Protein AF-A0A7Y9DVK5-F1 (afdb_monomer)

Structure (mmCIF, N/CA/C/O backbone):
data_AF-A0A7Y9DVK5-F1
#
_entry.id   AF-A0A7Y9DVK5-F1
#
loop_
_atom_site.group_PDB
_atom_site.id
_atom_site.type_symbol
_atom_site.label_atom_id
_atom_site.label_alt_id
_atom_site.label_comp_id
_atom_site.label_asym_id
_atom_site.label_entity_id
_atom_site.label_seq_id
_atom_site.pdbx_PDB_ins_code
_atom_site.Cartn_x
_atom_site.Cartn_y
_atom_site.Cartn_z
_atom_site.occupancy
_atom_site.B_iso_or_equiv
_atom_site.auth_seq_id
_atom_site.auth_comp_id
_atom_site.auth_asym_id
_atom_site.auth_atom_id
_atom_site.pdbx_PDB_model_num
ATOM 1 N N . MET A 1 1 ? -16.332 13.194 -9.954 1.00 55.75 1 MET A N 1
ATOM 2 C CA . MET A 1 1 ? -15.305 12.142 -9.828 1.00 55.75 1 MET A CA 1
ATOM 3 C C . MET A 1 1 ? -14.436 12.241 -11.066 1.00 55.75 1 MET A C 1
ATOM 5 O O . MET A 1 1 ? -14.982 12.192 -12.161 1.00 55.75 1 MET A O 1
ATOM 9 N N . THR A 1 2 ? -13.148 12.526 -10.905 1.00 63.03 2 THR A N 1
ATOM 10 C CA . THR A 1 2 ? -12.187 12.607 -12.018 1.00 63.03 2 THR A CA 1
ATOM 11 C C . THR A 1 2 ? -11.944 11.209 -12.588 1.00 63.03 2 THR A C 1
ATOM 13 O O . THR A 1 2 ? -11.882 10.236 -11.838 1.00 63.03 2 THR A O 1
ATOM 16 N N . ASP A 1 3 ? -11.820 11.108 -13.911 1.00 72.75 3 ASP A N 1
ATOM 17 C CA . ASP A 1 3 ? -11.558 9.840 -14.619 1.00 72.75 3 ASP A CA 1
ATOM 18 C C . ASP A 1 3 ? -10.060 9.483 -14.657 1.00 72.75 3 ASP A C 1
ATOM 20 O O . ASP A 1 3 ? -9.657 8.451 -15.181 1.00 72.75 3 ASP A O 1
ATOM 24 N N . ARG A 1 4 ? -9.203 10.353 -14.109 1.00 87.94 4 ARG A N 1
ATOM 25 C CA . ARG A 1 4 ? -7.752 10.202 -14.182 1.00 87.94 4 ARG A CA 1
ATOM 26 C C . ARG A 1 4 ? -7.076 10.591 -12.882 1.00 87.94 4 ARG A C 1
ATOM 28 O O . ARG A 1 4 ? -7.377 11.638 -12.309 1.00 87.94 4 ARG A O 1
ATOM 35 N N . LEU A 1 5 ? -6.121 9.769 -12.463 1.00 93.94 5 LEU A N 1
ATOM 36 C CA . LEU A 1 5 ? -5.306 10.025 -11.283 1.00 93.94 5 LEU A CA 1
ATOM 37 C C . LEU A 1 5 ? -4.022 10.795 -11.626 1.00 93.94 5 LEU A C 1
ATOM 39 O O . LEU A 1 5 ? -3.317 10.501 -12.600 1.00 93.94 5 LEU A O 1
ATOM 43 N N . THR A 1 6 ? -3.649 11.728 -10.756 1.00 94.88 6 THR A N 1
ATOM 44 C CA . THR A 1 6 ? -2.398 12.494 -10.813 1.00 94.88 6 THR A CA 1
ATOM 45 C C . THR A 1 6 ? -1.496 12.188 -9.614 1.00 94.88 6 THR A C 1
ATOM 47 O O . THR A 1 6 ? -1.895 11.578 -8.618 1.00 94.88 6 THR A O 1
ATOM 50 N N . ARG A 1 7 ? -0.211 12.527 -9.751 1.00 94.62 7 ARG A N 1
ATOM 51 C CA . ARG A 1 7 ? 0.798 12.365 -8.695 1.00 94.62 7 ARG A CA 1
ATOM 52 C C . ARG A 1 7 ? 0.708 13.526 -7.703 1.00 94.62 7 ARG A C 1
ATOM 54 O O . ARG A 1 7 ? 0.576 14.667 -8.130 1.00 94.62 7 ARG A O 1
ATOM 61 N N . GLY A 1 8 ? 0.962 13.236 -6.429 1.00 93.50 8 GLY A N 1
ATOM 62 C CA . GLY A 1 8 ? 1.062 14.239 -5.372 1.00 93.50 8 GLY A CA 1
ATOM 63 C C . GLY A 1 8 ? -0.288 14.638 -4.783 1.00 93.50 8 GLY A C 1
ATOM 64 O O . GLY A 1 8 ? -1.331 14.171 -5.229 1.00 93.50 8 GLY A O 1
ATOM 65 N N . ALA A 1 9 ? -0.234 15.476 -3.750 1.00 91.38 9 ALA A N 1
ATOM 66 C CA . ALA A 1 9 ? -1.414 16.037 -3.104 1.00 91.38 9 ALA A CA 1
ATOM 67 C C . ALA A 1 9 ? -1.848 17.332 -3.802 1.00 91.38 9 ALA A C 1
ATOM 69 O O . ALA A 1 9 ? -1.005 18.109 -4.261 1.00 91.38 9 ALA A O 1
ATOM 70 N N . HIS A 1 10 ? -3.152 17.567 -3.829 1.00 94.25 10 HIS A N 1
ATOM 71 C CA . HIS A 1 10 ? -3.808 18.689 -4.486 1.00 94.25 10 HIS A CA 1
ATOM 72 C C . HIS A 1 10 ? -4.521 19.564 -3.447 1.00 94.25 10 HIS A C 1
ATOM 74 O O . HIS A 1 10 ? -4.800 19.137 -2.325 1.00 94.25 10 HIS A O 1
ATOM 80 N N . SER A 1 11 ? -4.797 20.820 -3.799 1.00 91.88 11 SER A N 1
ATOM 81 C CA . SER A 1 11 ? -5.580 21.726 -2.945 1.00 91.88 11 SER A CA 1
ATOM 82 C C . SER A 1 11 ? -7.077 21.435 -3.008 1.00 91.88 11 SER A C 1
ATOM 84 O O . SER A 1 11 ? -7.796 21.675 -2.039 1.00 91.88 11 SER A O 1
ATOM 86 N N . ASP A 1 12 ? -7.536 20.931 -4.151 1.00 91.19 12 ASP A N 1
ATOM 87 C CA . ASP A 1 12 ? -8.935 20.724 -4.500 1.00 91.19 12 ASP A CA 1
ATOM 88 C C . ASP A 1 12 ? -9.049 19.736 -5.673 1.00 91.19 12 ASP A C 1
ATOM 90 O O . ASP A 1 12 ? -8.069 19.439 -6.357 1.00 91.19 12 ASP A O 1
ATOM 94 N N . ALA A 1 13 ? -10.268 19.254 -5.923 1.00 88.31 13 ALA A N 1
ATOM 95 C CA . ALA A 1 13 ? -10.540 18.266 -6.963 1.00 88.31 13 ALA A CA 1
ATOM 96 C C . ALA A 1 13 ? -10.485 18.822 -8.401 1.00 88.31 13 ALA A C 1
ATOM 98 O O . ALA A 1 13 ? -10.459 18.032 -9.346 1.00 88.31 13 ALA A O 1
ATOM 99 N N . GLU A 1 14 ? -10.496 20.148 -8.593 1.00 88.00 14 GLU A N 1
ATOM 100 C CA . GLU A 1 14 ? -10.427 20.768 -9.925 1.00 88.00 14 GLU A CA 1
ATOM 101 C C . GLU A 1 14 ? -8.994 20.739 -10.472 1.00 88.00 14 GLU A C 1
ATOM 103 O O . GLU A 1 14 ? -8.786 20.580 -11.675 1.00 88.00 14 GLU A O 1
ATOM 108 N N . THR A 1 15 ? -8.000 20.825 -9.584 1.00 88.38 15 THR A N 1
ATOM 109 C CA . THR A 1 15 ? -6.569 20.748 -9.933 1.00 88.38 15 THR A CA 1
ATOM 110 C C . THR A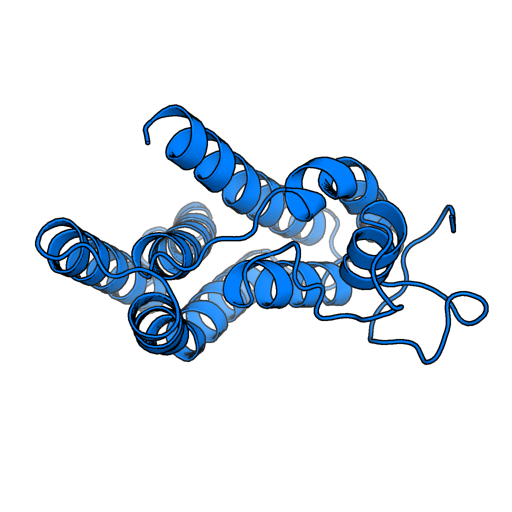 1 15 ? -6.056 19.328 -10.200 1.00 88.38 15 THR A C 1
ATOM 112 O O . THR A 1 15 ? -4.942 19.159 -10.701 1.00 88.38 15 THR A O 1
ATOM 115 N N . GLY A 1 16 ? -6.863 18.306 -9.911 1.00 91.31 16 GLY A N 1
ATOM 116 C CA . GLY A 1 16 ? -6.515 16.896 -10.058 1.00 91.31 16 GLY A CA 1
ATOM 117 C C . GLY A 1 16 ? -6.803 16.106 -8.788 1.00 91.31 16 GLY A C 1
ATOM 118 O O . GLY A 1 16 ? -7.279 16.642 -7.792 1.00 91.31 16 GLY A O 1
ATOM 119 N N . THR A 1 17 ? -6.534 14.804 -8.834 1.00 94.75 17 THR A N 1
ATOM 120 C CA . THR A 1 17 ? -6.728 13.923 -7.679 1.00 94.75 17 THR A CA 1
ATOM 121 C C . THR A 1 17 ? -5.723 12.782 -7.696 1.00 94.75 17 THR A C 1
ATOM 123 O O . THR A 1 17 ? -5.609 12.068 -8.696 1.00 94.75 17 THR A O 1
ATOM 126 N N . CYS A 1 18 ? -5.060 12.525 -6.577 1.00 96.69 18 CYS A N 1
ATOM 127 C CA . CYS A 1 18 ? -4.411 11.248 -6.325 1.00 96.69 18 CYS A CA 1
ATOM 128 C C . CYS A 1 18 ? -5.433 10.185 -5.906 1.00 96.69 18 CYS A C 1
ATOM 130 O O . CYS A 1 18 ? -6.602 10.467 -5.632 1.00 96.69 18 CYS A O 1
ATOM 132 N N . LEU A 1 19 ? -4.971 8.939 -5.813 1.00 97.50 19 LEU A N 1
ATOM 133 C CA . LEU A 1 19 ? -5.791 7.822 -5.353 1.00 97.50 19 LEU A CA 1
ATOM 134 C C . LEU A 1 19 ? -6.484 8.096 -4.005 1.00 97.50 19 LEU A C 1
ATOM 136 O O . LEU A 1 19 ? -7.671 7.821 -3.867 1.00 97.50 19 LEU A O 1
ATOM 140 N N . MET A 1 20 ? -5.767 8.644 -3.018 1.00 98.00 20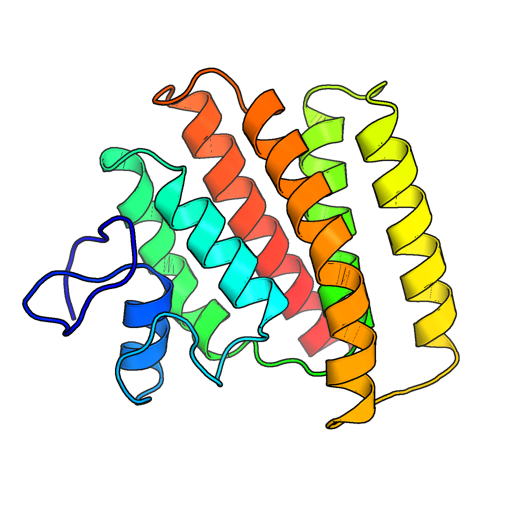 MET A N 1
ATOM 141 C CA . MET A 1 20 ? -6.326 8.836 -1.673 1.00 98.00 20 MET A CA 1
ATOM 142 C C . MET A 1 20 ? -7.347 9.974 -1.603 1.00 98.00 20 MET A C 1
ATOM 144 O O . MET A 1 20 ? -8.299 9.884 -0.835 1.00 98.00 20 MET A O 1
ATOM 148 N N . GLU A 1 21 ? -7.203 10.994 -2.446 1.00 97.44 21 GLU A N 1
ATOM 149 C CA . GLU A 1 21 ? -8.198 12.061 -2.585 1.00 97.44 21 GLU A CA 1
ATOM 150 C C . GLU A 1 21 ? -9.485 11.534 -3.225 1.00 97.44 21 GLU A C 1
ATOM 152 O O . GLU A 1 21 ? -10.579 11.860 -2.768 1.00 97.44 21 GLU A O 1
ATOM 157 N N . GLN A 1 22 ? -9.375 10.640 -4.215 1.00 96.75 22 GLN A N 1
ATOM 158 C CA . GLN A 1 22 ? -10.543 9.940 -4.762 1.00 96.75 22 GLN A CA 1
ATOM 159 C C . GLN A 1 22 ? -11.210 9.038 -3.722 1.00 96.75 22 GLN A C 1
ATOM 161 O O . GLN A 1 22 ? -12.435 8.969 -3.683 1.00 96.75 22 GLN A O 1
ATOM 166 N N . VAL A 1 23 ? -10.430 8.386 -2.854 1.00 97.69 23 VAL A N 1
ATOM 167 C CA . VAL A 1 23 ? -10.965 7.621 -1.717 1.00 97.69 23 VAL A CA 1
ATOM 168 C C . VAL A 1 23 ? -11.729 8.530 -0.753 1.00 97.69 23 VAL A C 1
ATOM 170 O O . VAL A 1 23 ? -12.857 8.199 -0.392 1.00 97.69 23 VAL A O 1
ATOM 173 N N . ALA A 1 24 ? -11.175 9.692 -0.389 1.00 97.25 24 ALA A N 1
ATOM 174 C CA . ALA A 1 24 ? -11.859 10.665 0.465 1.00 97.25 24 ALA A CA 1
ATOM 175 C C . ALA A 1 24 ? -13.198 11.115 -0.147 1.00 97.25 24 ALA A C 1
ATOM 177 O O . ALA A 1 24 ? -14.232 11.065 0.519 1.00 97.25 24 ALA A O 1
ATOM 178 N N . LEU A 1 25 ? -13.196 11.476 -1.436 1.00 95.81 25 LEU A N 1
ATOM 179 C CA . LEU A 1 25 ? -14.404 11.877 -2.162 1.00 95.81 25 LEU A CA 1
ATOM 180 C C . LEU A 1 25 ? -15.445 10.752 -2.221 1.00 95.81 25 LEU A C 1
ATOM 182 O O . LEU A 1 25 ? -16.624 10.997 -1.972 1.00 95.81 25 LEU A O 1
ATOM 186 N N . ALA A 1 26 ? -15.021 9.522 -2.520 1.00 95.75 26 ALA A N 1
ATOM 187 C CA . ALA A 1 26 ? -15.910 8.364 -2.594 1.00 95.75 26 ALA A CA 1
ATOM 188 C C . ALA A 1 26 ? -16.540 8.015 -1.235 1.00 95.75 26 ALA A C 1
ATOM 190 O O . ALA A 1 26 ? -17.687 7.578 -1.186 1.00 95.75 26 ALA A O 1
ATOM 191 N N . ALA A 1 27 ? -15.816 8.244 -0.138 1.00 96.50 27 ALA A N 1
ATOM 192 C CA . ALA A 1 27 ? -16.306 8.050 1.224 1.00 96.50 27 ALA A CA 1
ATOM 193 C C . ALA A 1 27 ? -17.157 9.224 1.756 1.00 96.50 27 ALA A C 1
ATOM 195 O O . ALA A 1 27 ? -17.652 9.158 2.881 1.00 96.50 27 ALA A O 1
ATOM 196 N N . GLY A 1 28 ? -17.324 10.307 0.985 1.00 96.31 28 GLY A N 1
ATOM 197 C CA . GLY A 1 28 ? -18.017 11.519 1.436 1.00 96.31 28 GLY A CA 1
ATOM 198 C C . GLY A 1 28 ? -17.248 12.307 2.505 1.00 96.31 28 GLY A C 1
ATOM 199 O O . GLY A 1 28 ? -17.844 13.053 3.283 1.00 96.31 28 GLY A O 1
ATOM 200 N N . GLU A 1 29 ? -15.930 12.130 2.580 1.00 96.81 29 GLU A N 1
ATOM 201 C CA . GLU A 1 29 ? -15.053 12.857 3.494 1.00 96.81 29 GLU A CA 1
ATOM 202 C C . GLU A 1 29 ? -14.584 14.198 2.900 1.00 96.81 29 GLU A C 1
ATOM 204 O O . GLU A 1 29 ? -14.643 14.401 1.685 1.00 96.81 29 GLU A O 1
ATOM 209 N N . PRO A 1 30 ? -14.082 15.133 3.734 1.00 96.06 30 PRO A N 1
ATOM 210 C CA . PRO A 1 30 ? -13.377 16.306 3.229 1.00 96.06 30 PRO A CA 1
ATOM 211 C C . PRO A 1 30 ? -12.218 15.906 2.309 1.00 96.06 30 PRO A C 1
ATOM 213 O O . PRO A 1 30 ? -11.505 14.945 2.599 1.00 96.06 30 PRO A O 1
ATOM 216 N N . PHE A 1 31 ? -12.006 16.674 1.238 1.00 95.25 31 PHE A N 1
ATOM 217 C CA . PHE A 1 31 ? -10.921 16.446 0.284 1.00 95.25 31 PHE A CA 1
ATOM 218 C C . PHE A 1 31 ? -9.562 16.367 0.997 1.00 95.25 31 PHE A C 1
ATOM 220 O O . PHE A 1 31 ? -9.152 17.313 1.673 1.00 95.25 31 PHE A O 1
ATOM 227 N N . SER A 1 32 ? -8.892 15.217 0.899 1.00 94.50 32 SER A N 1
ATOM 228 C CA . SER A 1 32 ? -7.628 14.955 1.587 1.00 94.50 32 SER A CA 1
ATOM 229 C C . SER A 1 32 ? -6.891 13.761 0.986 1.00 94.50 32 SER A C 1
ATOM 231 O O . SER A 1 32 ? -7.503 12.759 0.628 1.00 94.50 32 SER A O 1
ATOM 233 N N . ASP A 1 33 ? -5.560 13.820 0.986 1.00 94.44 33 ASP A N 1
ATOM 234 C CA . ASP A 1 33 ? -4.667 12.693 0.694 1.00 94.44 33 ASP A CA 1
ATOM 235 C C . ASP A 1 33 ? -4.519 11.709 1.877 1.00 94.44 33 ASP A C 1
ATOM 237 O O . ASP A 1 33 ? -3.815 10.699 1.782 1.00 94.44 33 ASP A O 1
ATOM 241 N N . ARG A 1 34 ? -5.174 11.995 3.011 1.00 93.94 34 ARG A N 1
ATOM 242 C CA . ARG A 1 34 ? -5.160 11.193 4.244 1.00 93.94 34 ARG A CA 1
ATOM 243 C C . ARG A 1 34 ? -6.582 10.979 4.784 1.00 93.94 34 ARG A C 1
ATOM 245 O O . ARG A 1 34 ? -6.886 11.453 5.883 1.00 93.94 34 ARG A O 1
ATOM 252 N N . PRO A 1 35 ? -7.453 10.281 4.036 1.00 96.62 35 PRO A N 1
ATOM 253 C CA . PRO A 1 35 ? -8.813 10.011 4.483 1.00 96.62 35 PRO A CA 1
ATOM 254 C C . PRO A 1 35 ? -8.840 9.211 5.790 1.00 96.62 35 PRO A C 1
ATOM 256 O O . PRO A 1 35 ? -7.957 8.395 6.060 1.00 96.62 35 PRO A O 1
ATOM 259 N N . ARG A 1 36 ? -9.875 9.436 6.603 1.00 94.62 36 ARG A N 1
ATOM 260 C CA . ARG A 1 36 ? -10.112 8.734 7.874 1.00 94.62 36 ARG A CA 1
ATOM 261 C C . ARG A 1 36 ? -10.660 7.327 7.655 1.00 94.62 36 ARG A C 1
ATOM 263 O O . ARG A 1 36 ? -10.414 6.459 8.484 1.00 94.62 36 ARG A O 1
ATOM 270 N N . CYS A 1 37 ? -11.363 7.103 6.550 1.00 95.62 37 CYS A N 1
ATOM 271 C CA . CYS A 1 37 ? -11.911 5.808 6.153 1.00 95.62 37 CYS A CA 1
ATOM 272 C C . CYS A 1 37 ? -10.852 4.773 5.726 1.00 95.62 37 CYS A C 1
ATOM 274 O O . CYS A 1 37 ? -11.187 3.616 5.482 1.00 95.62 37 CYS A O 1
ATOM 276 N N . THR A 1 38 ? -9.570 5.152 5.679 1.00 96.00 38 THR A N 1
ATOM 277 C CA . THR A 1 38 ? -8.446 4.247 5.421 1.00 96.00 38 THR A CA 1
ATOM 278 C C . THR A 1 38 ? -7.417 4.348 6.542 1.00 96.00 38 THR A C 1
ATOM 280 O O . THR A 1 38 ? -7.040 5.441 6.962 1.00 96.00 38 THR A O 1
ATOM 283 N N . SER A 1 39 ? -6.880 3.210 6.999 1.00 93.62 39 SER A N 1
ATOM 284 C CA . SER A 1 39 ? -5.822 3.233 8.017 1.00 93.62 39 SER A CA 1
ATOM 285 C C . SER A 1 39 ? -4.606 4.065 7.551 1.00 93.62 39 SER A C 1
ATOM 287 O O . SER A 1 39 ? -4.187 3.938 6.395 1.00 93.62 39 SER A O 1
ATOM 289 N N . PRO A 1 40 ? -3.957 4.862 8.429 1.00 93.69 40 PRO A N 1
ATOM 290 C CA . PRO A 1 40 ? -2.857 5.744 8.021 1.00 93.69 40 PRO A CA 1
ATOM 291 C C . PRO A 1 40 ? -1.686 5.032 7.334 1.00 93.69 40 PRO A C 1
ATOM 293 O O . PRO A 1 40 ? -1.037 5.596 6.455 1.00 93.69 40 PRO A O 1
ATOM 296 N N . ALA A 1 41 ? -1.408 3.782 7.716 1.00 95.19 41 ALA A N 1
ATOM 297 C CA . ALA A 1 41 ? -0.353 2.985 7.098 1.00 95.19 41 ALA A CA 1
ATOM 298 C C . ALA A 1 41 ? -0.712 2.559 5.664 1.00 95.19 41 ALA A C 1
ATOM 300 O O . ALA A 1 41 ? 0.140 2.639 4.778 1.00 95.19 41 ALA A O 1
ATOM 301 N N . LEU A 1 42 ? -1.963 2.150 5.421 1.00 96.62 42 LEU A N 1
ATOM 302 C CA . LEU A 1 42 ? -2.429 1.787 4.083 1.00 96.62 42 LEU A CA 1
ATOM 303 C C . LEU A 1 42 ? -2.557 3.022 3.188 1.00 96.62 42 LEU A C 1
ATOM 305 O O . LEU A 1 42 ? -2.086 2.981 2.057 1.00 96.62 42 LEU A O 1
ATOM 309 N N . ALA A 1 43 ? -3.081 4.135 3.712 1.00 96.44 43 ALA A N 1
ATOM 310 C CA . ALA A 1 43 ? -3.134 5.409 2.995 1.00 96.44 43 ALA A CA 1
ATOM 311 C C . ALA A 1 43 ? -1.730 5.871 2.560 1.00 96.44 43 ALA A C 1
ATOM 313 O O . ALA A 1 43 ? -1.513 6.217 1.400 1.00 96.44 43 ALA A O 1
ATOM 314 N N . ALA A 1 44 ? -0.739 5.787 3.456 1.00 95.75 44 ALA A N 1
ATOM 315 C CA . ALA A 1 44 ? 0.647 6.123 3.132 1.00 95.75 44 ALA A CA 1
ATOM 316 C C . ALA A 1 44 ? 1.267 5.182 2.082 1.00 95.75 44 ALA A C 1
ATOM 318 O O . ALA A 1 44 ? 2.067 5.623 1.256 1.00 95.75 44 ALA A O 1
ATOM 319 N N . LEU A 1 45 ? 0.935 3.888 2.102 1.00 98.00 45 LEU A N 1
ATOM 320 C CA . LEU A 1 45 ? 1.388 2.943 1.079 1.00 98.00 45 LEU A CA 1
ATOM 321 C C . LEU A 1 45 ? 0.744 3.246 -0.282 1.00 98.00 45 LEU A C 1
ATOM 323 O O . LEU A 1 45 ? 1.449 3.342 -1.284 1.00 98.00 45 LEU A O 1
ATOM 327 N N . ALA A 1 46 ? -0.572 3.443 -0.303 1.00 98.12 46 ALA A N 1
ATOM 328 C CA . ALA A 1 46 ? -1.354 3.746 -1.495 1.00 98.12 46 ALA A CA 1
ATOM 329 C C . ALA A 1 46 ? -0.903 5.057 -2.159 1.00 98.12 46 ALA A C 1
ATOM 331 O O . ALA A 1 46 ? -0.643 5.069 -3.362 1.00 98.12 46 ALA A O 1
ATOM 332 N N . ALA A 1 47 ? -0.688 6.124 -1.380 1.00 97.31 47 ALA A N 1
ATOM 333 C CA . ALA A 1 47 ? -0.113 7.378 -1.872 1.00 97.31 47 ALA A CA 1
ATOM 334 C C . ALA A 1 47 ? 1.287 7.166 -2.479 1.00 97.31 47 ALA A C 1
ATOM 336 O O . ALA A 1 47 ? 1.593 7.633 -3.576 1.00 97.31 47 ALA A O 1
ATOM 337 N N . GLN A 1 48 ? 2.140 6.378 -1.818 1.00 97.56 48 GLN A N 1
ATOM 338 C CA . GLN A 1 48 ? 3.477 6.090 -2.333 1.00 97.56 48 GLN A CA 1
ATOM 339 C C . GLN A 1 48 ? 3.485 5.256 -3.622 1.00 97.56 48 GLN A C 1
ATOM 341 O O . GLN A 1 48 ? 4.394 5.445 -4.442 1.00 97.56 48 GLN A O 1
ATOM 346 N N . VAL A 1 49 ? 2.530 4.335 -3.789 1.00 98.31 49 VAL A N 1
ATOM 347 C CA . VAL A 1 49 ? 2.317 3.572 -5.029 1.00 98.31 49 VAL A CA 1
ATOM 348 C C . VAL A 1 49 ? 1.810 4.498 -6.129 1.00 98.31 49 VAL A C 1
ATOM 350 O O . VAL A 1 49 ? 2.438 4.542 -7.186 1.00 98.31 49 VAL A O 1
ATOM 353 N N . ASN A 1 50 ? 0.761 5.284 -5.856 1.00 97.94 50 ASN A N 1
ATOM 354 C CA . ASN A 1 50 ? 0.193 6.285 -6.767 1.00 97.94 50 ASN A CA 1
ATOM 355 C C . ASN A 1 50 ? 1.277 7.174 -7.379 1.00 97.94 50 ASN A C 1
ATOM 357 O O . ASN A 1 50 ? 1.347 7.350 -8.596 1.00 97.94 50 ASN A O 1
ATOM 361 N N . ASP A 1 51 ? 2.169 7.685 -6.535 1.00 97.06 51 ASP A N 1
ATOM 362 C CA . ASP A 1 51 ? 3.224 8.568 -6.999 1.00 97.06 51 ASP A CA 1
ATOM 363 C C . ASP A 1 51 ? 4.262 7.816 -7.829 1.00 97.06 51 ASP A C 1
ATOM 365 O O . ASP A 1 51 ? 4.813 8.363 -8.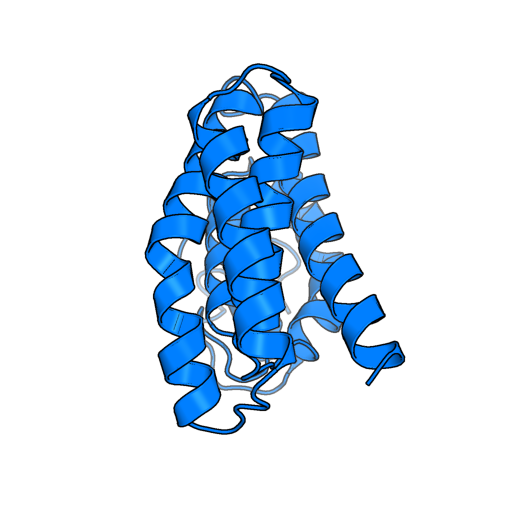782 1.00 97.06 51 ASP A O 1
ATOM 369 N N . ARG A 1 52 ? 4.568 6.560 -7.502 1.00 97.06 52 ARG A N 1
ATOM 370 C CA . ARG A 1 52 ? 5.672 5.831 -8.134 1.00 97.06 52 ARG A CA 1
ATOM 371 C C . ARG A 1 52 ? 5.310 5.120 -9.422 1.00 97.06 52 ARG A C 1
ATOM 373 O O . ARG A 1 52 ? 6.252 4.812 -10.148 1.00 97.06 52 ARG A O 1
ATOM 380 N N 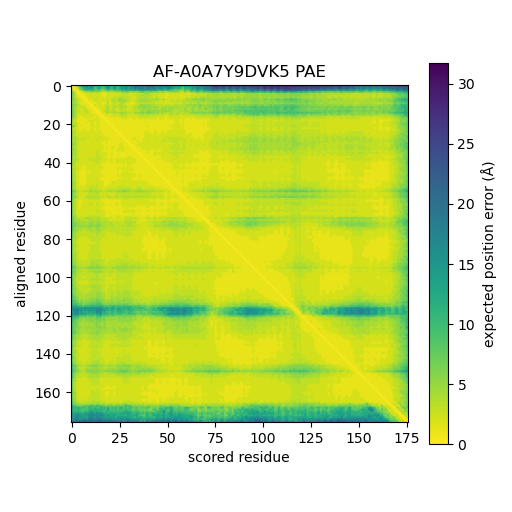. VAL A 1 53 ? 4.046 4.844 -9.706 1.00 97.69 53 VAL A N 1
ATOM 381 C CA . VAL A 1 53 ? 3.642 4.277 -10.999 1.00 97.69 53 VAL A CA 1
ATOM 382 C C . VAL A 1 53 ? 3.625 5.346 -12.093 1.00 97.69 53 VAL A C 1
ATOM 384 O O . VAL A 1 53 ? 3.477 6.542 -11.812 1.00 97.69 53 VAL A O 1
ATOM 387 N N . SER A 1 54 ? 3.806 4.927 -13.347 1.00 95.81 54 SER A N 1
ATOM 388 C CA . SER A 1 54 ? 3.651 5.827 -14.494 1.00 95.81 54 SER A CA 1
ATOM 389 C C . SER A 1 54 ? 2.221 6.359 -14.614 1.00 95.81 54 SER A C 1
ATOM 391 O O . SER A 1 54 ? 1.272 5.766 -14.098 1.00 95.81 54 SER A O 1
ATOM 393 N N . ASP A 1 55 ? 2.047 7.451 -15.359 1.00 92.25 55 ASP A N 1
ATOM 394 C CA . ASP A 1 55 ? 0.718 8.010 -15.626 1.00 92.25 55 ASP A CA 1
ATOM 395 C C . ASP A 1 55 ? -0.212 7.008 -16.311 1.00 92.25 55 ASP A C 1
ATOM 397 O O . ASP A 1 55 ? -1.397 6.978 -16.011 1.00 92.25 55 ASP A O 1
ATOM 401 N N . ARG A 1 56 ? 0.331 6.148 -17.184 1.00 88.75 56 ARG A N 1
ATOM 402 C CA . ARG A 1 56 ? -0.438 5.100 -17.868 1.00 88.75 56 ARG A CA 1
ATOM 403 C C . ARG A 1 56 ? -0.928 4.022 -16.901 1.00 88.75 56 ARG A C 1
ATOM 405 O O . ARG A 1 56 ? -1.972 3.422 -17.127 1.00 88.75 56 ARG A O 1
ATOM 412 N N . ALA A 1 57 ? -0.151 3.727 -15.862 1.00 95.12 57 ALA A N 1
ATOM 413 C CA . ALA A 1 57 ? -0.496 2.700 -14.893 1.00 95.12 57 ALA A CA 1
ATOM 414 C C . ALA A 1 57 ? -1.357 3.222 -13.740 1.00 95.12 57 ALA A 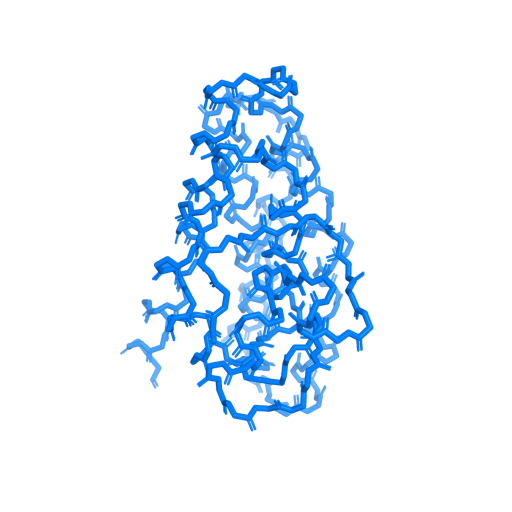C 1
ATOM 416 O O . ALA A 1 57 ? -2.024 2.418 -13.094 1.00 95.12 57 ALA A O 1
ATOM 417 N N . ARG A 1 58 ? -1.362 4.534 -13.476 1.00 95.00 58 ARG A N 1
ATOM 418 C CA . ARG A 1 58 ? -2.046 5.104 -12.310 1.00 95.00 58 ARG A CA 1
ATOM 419 C C . ARG A 1 58 ? -3.549 4.863 -12.328 1.00 95.00 58 ARG A C 1
ATOM 421 O O . ARG A 1 58 ? -4.087 4.467 -11.305 1.00 95.00 58 ARG A O 1
ATOM 428 N N . ASP A 1 59 ? -4.203 4.971 -13.479 1.00 92.06 59 ASP A N 1
ATOM 429 C CA . ASP A 1 59 ? -5.658 4.767 -13.573 1.00 92.06 59 ASP A CA 1
ATOM 430 C C . ASP A 1 59 ? -6.080 3.321 -13.250 1.00 92.06 59 ASP A C 1
ATOM 432 O O . ASP A 1 59 ? -7.206 3.080 -12.820 1.00 92.06 59 ASP A O 1
ATOM 436 N N . ARG A 1 60 ? -5.152 2.351 -13.312 1.00 95.62 60 ARG A N 1
ATOM 437 C CA . ARG A 1 60 ? -5.386 0.970 -12.838 1.00 95.62 60 ARG A CA 1
ATOM 438 C C . ARG A 1 60 ? -5.594 0.882 -11.326 1.00 95.62 60 ARG A C 1
ATOM 440 O O . ARG A 1 60 ? -5.980 -0.175 -10.844 1.00 95.62 60 ARG A O 1
ATOM 447 N N . LEU A 1 61 ? -5.318 1.953 -10.581 1.00 97.31 61 LEU A N 1
ATOM 448 C CA . LEU A 1 61 ? -5.553 2.029 -9.143 1.00 97.31 61 LEU A CA 1
ATOM 449 C C . LEU A 1 61 ? -6.989 2.462 -8.805 1.00 97.31 61 LEU A C 1
ATOM 451 O O . LEU A 1 61 ? -7.439 2.196 -7.695 1.00 97.31 61 LEU A O 1
ATOM 455 N N . LEU A 1 62 ? -7.729 3.089 -9.733 1.00 95.44 62 LEU A N 1
ATOM 456 C CA . LEU A 1 62 ? -9.116 3.526 -9.501 1.00 95.44 62 LEU A CA 1
ATOM 457 C C . LEU A 1 62 ? -10.052 2.394 -9.035 1.00 95.44 62 LEU A C 1
ATOM 459 O O . LEU A 1 62 ? -10.827 2.629 -8.107 1.00 95.44 62 LEU A O 1
ATOM 463 N N . PRO A 1 63 ? -9.975 1.159 -9.574 1.00 95.81 63 PRO A N 1
ATOM 464 C CA . PRO A 1 63 ? -10.795 0.046 -9.092 1.00 95.81 63 PRO A CA 1
ATOM 465 C C . PRO A 1 63 ? -10.581 -0.320 -7.615 1.00 95.81 63 PRO A C 1
ATOM 467 O O . PRO A 1 63 ? -11.431 -0.988 -7.036 1.00 95.81 63 PRO A O 1
ATOM 470 N N . LEU A 1 64 ? -9.477 0.113 -6.990 1.00 97.12 64 LEU A N 1
ATOM 471 C CA . LEU A 1 64 ? -9.204 -0.122 -5.567 1.00 97.12 64 LEU A CA 1
ATOM 472 C C . LEU A 1 64 ? -9.912 0.874 -4.639 1.00 97.12 64 LEU A C 1
ATOM 474 O O . LEU A 1 64 ? -9.935 0.653 -3.429 1.00 97.12 64 LEU A O 1
ATOM 478 N N . VAL A 1 65 ? -10.487 1.958 -5.173 1.00 96.81 65 VAL A N 1
ATOM 479 C CA . VAL A 1 65 ? -11.123 3.020 -4.376 1.00 96.81 65 VAL A CA 1
ATOM 480 C C . VAL A 1 65 ? -12.182 2.477 -3.402 1.00 96.81 65 VAL A C 1
ATOM 482 O O . VAL A 1 65 ? -12.085 2.813 -2.221 1.00 96.81 65 VAL A O 1
ATOM 485 N N . PRO A 1 66 ? -13.138 1.611 -3.806 1.00 95.69 66 PRO A N 1
ATOM 486 C CA . PRO A 1 66 ? -14.151 1.099 -2.880 1.00 95.69 66 PRO A CA 1
ATOM 487 C C . PRO A 1 66 ? -13.561 0.289 -1.721 1.00 95.69 66 PRO A C 1
ATOM 489 O O . PRO A 1 66 ? -13.979 0.456 -0.578 1.00 95.69 66 PRO A O 1
ATOM 492 N N . ALA A 1 67 ? -12.561 -0.553 -1.995 1.00 95.88 67 ALA A N 1
ATOM 493 C CA . ALA A 1 67 ? -11.921 -1.372 -0.969 1.00 95.88 67 ALA A CA 1
ATOM 494 C C . ALA A 1 67 ? -11.103 -0.515 0.012 1.00 95.88 67 ALA A C 1
ATOM 496 O O . ALA A 1 67 ? -11.143 -0.729 1.222 1.00 95.88 67 ALA A O 1
ATOM 497 N N . LEU A 1 68 ? -10.410 0.513 -0.490 1.00 97.12 68 LEU A N 1
ATOM 498 C CA . LEU A 1 68 ? -9.667 1.465 0.341 1.00 97.12 68 LEU A CA 1
ATOM 499 C C . LEU A 1 68 ? -10.592 2.323 1.219 1.00 97.12 68 LEU A C 1
ATOM 501 O O . LEU A 1 68 ? -10.248 2.579 2.374 1.00 97.12 68 LEU A O 1
ATOM 505 N N . ALA A 1 69 ? -11.763 2.716 0.708 1.00 95.88 69 ALA A N 1
ATOM 506 C CA . ALA A 1 69 ? -12.764 3.505 1.435 1.00 95.88 69 ALA A CA 1
ATOM 507 C C . ALA A 1 69 ? -13.416 2.755 2.615 1.00 95.88 69 ALA A C 1
ATOM 509 O O . ALA A 1 69 ? -14.074 3.373 3.446 1.00 95.88 69 ALA A O 1
ATOM 510 N N . GLY A 1 70 ? -13.240 1.434 2.712 1.00 90.31 70 GLY A N 1
ATOM 511 C CA . GLY A 1 70 ? -13.689 0.620 3.848 1.00 90.31 70 GLY A CA 1
ATOM 512 C C . GLY A 1 70 ? -12.558 0.120 4.751 1.00 90.31 70 GLY A C 1
ATOM 513 O O . GLY A 1 70 ? -12.815 -0.644 5.679 1.00 90.31 70 GLY A O 1
ATOM 514 N N . ALA A 1 71 ? -11.306 0.502 4.487 1.00 93.12 71 ALA A N 1
ATOM 515 C CA . ALA A 1 71 ? -10.124 -0.118 5.085 1.00 93.12 71 ALA A CA 1
ATOM 516 C C . ALA A 1 71 ? -9.556 0.645 6.300 1.00 93.12 71 ALA A C 1
ATOM 518 O O . ALA A 1 71 ? -8.329 0.712 6.483 1.00 93.12 71 ALA A O 1
ATOM 519 N N . ASP A 1 72 ? -10.417 1.225 7.144 1.00 91.00 72 ASP A N 1
ATOM 520 C CA . ASP A 1 72 ? -9.995 1.753 8.446 1.00 91.00 72 ASP A CA 1
ATOM 521 C C . ASP A 1 72 ? -9.609 0.593 9.373 1.00 91.00 72 ASP A C 1
ATOM 523 O O . ASP A 1 72 ? -10.278 -0.435 9.481 1.00 91.00 72 ASP A O 1
ATOM 527 N N . SER A 1 73 ? -8.475 0.750 10.043 1.00 89.25 73 SER A N 1
ATOM 528 C CA . SER A 1 73 ? -8.011 -0.185 11.051 1.00 89.25 73 SER A CA 1
ATOM 529 C C . SER A 1 73 ? -7.089 0.524 12.024 1.00 89.25 73 SER A C 1
ATOM 531 O O . SER A 1 73 ? -6.135 1.209 11.646 1.00 89.25 73 SER A O 1
ATOM 533 N N . ARG A 1 74 ? -7.354 0.289 13.309 1.00 90.00 74 ARG A N 1
ATOM 534 C CA . ARG A 1 74 ? -6.502 0.715 14.425 1.00 90.00 74 ARG A CA 1
ATOM 535 C C . ARG A 1 74 ? -5.730 -0.450 15.035 1.00 90.00 74 ARG A C 1
ATOM 537 O O . ARG A 1 74 ? -5.073 -0.269 16.054 1.00 90.00 74 ARG A O 1
ATOM 544 N N . ASP A 1 75 ? -5.791 -1.633 14.424 1.00 91.19 75 ASP A N 1
ATOM 545 C CA . ASP A 1 75 ? -5.031 -2.795 14.874 1.00 91.19 75 ASP A CA 1
ATOM 546 C C . ASP A 1 75 ? -3.558 -2.653 14.445 1.00 91.19 75 ASP A C 1
ATOM 548 O O . ASP A 1 75 ? -3.268 -2.574 13.244 1.00 91.19 75 ASP A O 1
ATOM 552 N N . PRO A 1 76 ? -2.589 -2.676 15.381 1.00 92.62 76 PRO A N 1
ATOM 553 C CA . PRO A 1 76 ? -1.172 -2.656 15.033 1.00 92.62 76 PRO A CA 1
ATOM 554 C C . PRO A 1 76 ? -0.770 -3.763 14.052 1.00 92.62 76 PRO A C 1
ATOM 556 O O . PRO A 1 76 ? 0.152 -3.567 13.258 1.00 92.62 76 PRO A O 1
ATOM 559 N N . ARG A 1 77 ? -1.429 -4.930 14.102 1.00 92.94 77 ARG A N 1
ATOM 560 C CA . ARG A 1 77 ? -1.148 -6.074 13.222 1.00 92.94 77 ARG A CA 1
ATOM 561 C C . ARG A 1 77 ? -1.340 -5.711 11.758 1.00 92.94 77 ARG A C 1
ATOM 563 O O . ARG A 1 77 ? -0.486 -6.086 10.960 1.00 92.94 77 ARG A O 1
ATOM 570 N N . ALA A 1 78 ? -2.363 -4.919 11.436 1.00 92.75 78 ALA A N 1
ATOM 571 C CA . ALA A 1 78 ? -2.638 -4.491 10.070 1.00 92.75 78 ALA A CA 1
ATOM 572 C C . ALA A 1 78 ? -1.462 -3.691 9.489 1.00 92.75 78 ALA A C 1
ATOM 574 O O . ALA A 1 78 ? -0.983 -3.991 8.399 1.00 92.75 78 ALA A O 1
ATOM 575 N N . ALA A 1 79 ? -0.913 -2.737 10.249 1.00 94.62 79 ALA A N 1
ATOM 576 C CA . ALA A 1 79 ? 0.237 -1.948 9.805 1.00 94.62 79 ALA A CA 1
ATOM 577 C C . ALA A 1 79 ? 1.507 -2.802 9.622 1.00 94.62 79 ALA A C 1
ATOM 579 O O . ALA A 1 79 ? 2.281 -2.576 8.692 1.00 94.62 79 ALA A O 1
ATOM 580 N N . TRP A 1 80 ? 1.728 -3.800 10.485 1.00 96.25 80 TRP A N 1
ATOM 581 C CA . TRP A 1 80 ? 2.862 -4.723 10.359 1.00 96.25 80 TRP A CA 1
ATOM 582 C C . TRP A 1 80 ? 2.697 -5.738 9.229 1.00 96.25 80 TRP A C 1
ATOM 584 O O . TRP A 1 80 ? 3.695 -6.140 8.635 1.00 96.25 80 TRP A O 1
ATOM 594 N N . GLU A 1 81 ? 1.471 -6.119 8.891 1.00 96.62 81 GLU A N 1
ATOM 595 C CA . GLU A 1 81 ? 1.209 -6.976 7.740 1.00 96.62 81 GLU A CA 1
ATOM 596 C C . GLU A 1 81 ? 1.516 -6.253 6.421 1.00 96.62 81 GLU A C 1
ATOM 598 O O . GLU A 1 81 ? 2.115 -6.846 5.531 1.00 96.62 81 GLU A O 1
ATOM 603 N N . LEU A 1 82 ? 1.274 -4.940 6.327 1.00 97.94 82 LEU A N 1
ATOM 604 C CA . LEU A 1 82 ? 1.723 -4.146 5.173 1.00 97.94 82 LEU A CA 1
ATOM 605 C C . LEU A 1 82 ? 3.254 -4.167 5.005 1.00 97.94 82 LEU A C 1
ATOM 607 O O . LEU A 1 82 ? 3.760 -4.215 3.880 1.00 97.94 82 LEU A O 1
ATOM 611 N N . VAL A 1 83 ? 4.012 -4.185 6.113 1.00 98.50 83 VAL A N 1
ATOM 612 C CA . VAL A 1 83 ? 5.476 -4.379 6.074 1.00 98.50 83 VAL A CA 1
ATOM 613 C C . VAL A 1 83 ? 5.811 -5.751 5.488 1.00 98.50 83 VAL A C 1
ATOM 615 O O . VAL A 1 83 ? 6.714 -5.855 4.656 1.0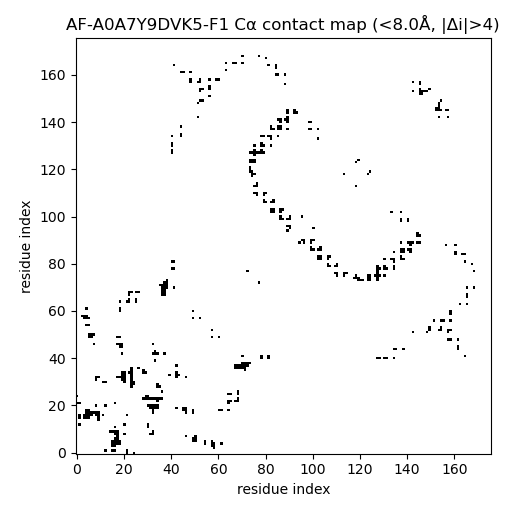0 98.50 83 VAL A O 1
ATOM 618 N N . ALA A 1 84 ? 5.091 -6.798 5.907 1.00 98.50 84 ALA A N 1
ATOM 619 C CA . ALA A 1 84 ? 5.278 -8.154 5.400 1.00 98.50 84 ALA A CA 1
ATOM 620 C C . ALA A 1 84 ? 4.942 -8.259 3.906 1.00 98.50 84 ALA A C 1
ATOM 622 O O . ALA A 1 84 ? 5.728 -8.853 3.173 1.00 98.50 84 ALA A O 1
ATOM 623 N N . VAL A 1 85 ? 3.844 -7.654 3.440 1.00 98.56 85 VAL A N 1
ATOM 624 C CA . VAL A 1 85 ? 3.466 -7.587 2.016 1.00 98.56 85 VAL A CA 1
ATOM 625 C C . VAL A 1 85 ? 4.581 -6.947 1.190 1.00 98.56 85 VAL A C 1
ATOM 627 O O . VAL A 1 85 ? 5.076 -7.560 0.245 1.00 98.56 85 VAL A O 1
ATOM 630 N N . CYS A 1 86 ? 5.066 -5.768 1.589 1.00 98.75 86 CYS A N 1
ATOM 631 C CA . CYS A 1 86 ? 6.144 -5.089 0.867 1.00 98.75 86 CYS A CA 1
ATOM 632 C C . CYS A 1 86 ? 7.446 -5.909 0.858 1.00 98.75 86 CYS A C 1
ATOM 634 O O . CYS A 1 86 ? 8.116 -6.014 -0.169 1.00 98.75 86 CYS A O 1
ATOM 636 N N . ALA A 1 87 ? 7.807 -6.520 1.991 1.00 98.75 87 ALA A N 1
ATOM 637 C CA . ALA A 1 87 ? 8.983 -7.379 2.072 1.00 98.75 87 ALA A CA 1
ATOM 638 C C . ALA A 1 87 ? 8.843 -8.625 1.181 1.00 98.75 87 ALA A C 1
ATOM 640 O O . ALA A 1 87 ? 9.790 -8.984 0.486 1.00 98.75 87 ALA A O 1
ATOM 641 N N . ARG A 1 88 ? 7.664 -9.260 1.150 1.00 98.69 88 ARG A N 1
ATOM 642 C CA . ARG A 1 88 ? 7.375 -10.408 0.276 1.00 98.69 88 ARG A CA 1
ATOM 643 C C . ARG A 1 88 ? 7.450 -10.027 -1.202 1.00 98.69 88 ARG A C 1
ATOM 645 O O . ARG A 1 88 ? 8.066 -10.763 -1.966 1.00 98.69 88 ARG A O 1
ATOM 652 N N . ALA A 1 89 ? 6.935 -8.860 -1.589 1.00 98.50 89 ALA A N 1
ATOM 653 C CA . ALA A 1 89 ? 7.046 -8.360 -2.959 1.00 98.50 89 ALA A CA 1
ATOM 654 C C . ALA A 1 89 ? 8.512 -8.160 -3.395 1.00 98.50 89 ALA A C 1
ATOM 656 O O . ALA A 1 89 ? 8.891 -8.525 -4.506 1.00 98.50 89 ALA A O 1
ATOM 657 N N . ALA A 1 90 ? 9.367 -7.642 -2.507 1.00 98.62 90 ALA A N 1
ATOM 658 C CA . ALA A 1 90 ? 10.803 -7.541 -2.767 1.00 98.62 90 ALA A CA 1
ATOM 659 C C . ALA A 1 90 ? 11.472 -8.926 -2.903 1.00 98.62 90 ALA A C 1
ATOM 661 O O . ALA A 1 90 ? 12.268 -9.137 -3.821 1.00 98.62 90 ALA A O 1
ATOM 662 N N . LEU A 1 91 ? 11.120 -9.877 -2.030 1.00 98.75 91 LEU A N 1
ATOM 663 C CA . LEU A 1 91 ? 11.662 -11.242 -2.036 1.00 98.75 91 LEU A CA 1
ATOM 664 C C . LEU A 1 91 ? 11.222 -12.064 -3.251 1.00 98.75 91 LEU A C 1
ATOM 666 O O . LEU A 1 91 ? 11.983 -12.909 -3.711 1.00 98.75 91 LEU A O 1
ATOM 670 N N . ALA A 1 92 ? 10.042 -11.789 -3.809 1.00 98.06 92 ALA A N 1
ATOM 671 C CA . ALA A 1 92 ? 9.585 -12.412 -5.050 1.00 98.06 92 ALA A CA 1
ATOM 672 C C . ALA A 1 92 ? 10.489 -12.067 -6.248 1.00 98.06 92 ALA A C 1
ATOM 674 O O . ALA A 1 92 ? 10.590 -12.848 -7.189 1.00 98.06 92 ALA A O 1
ATOM 675 N N . VAL A 1 93 ? 11.167 -10.912 -6.210 1.00 98.00 93 VAL A N 1
ATOM 676 C CA . VAL A 1 93 ? 12.151 -10.518 -7.229 1.00 98.00 93 VAL A CA 1
ATOM 677 C C . VAL A 1 93 ? 13.566 -10.952 -6.845 1.00 98.00 93 VAL A C 1
ATOM 679 O O . VAL A 1 93 ? 14.324 -11.399 -7.704 1.00 98.00 93 VAL A O 1
ATOM 682 N N . ARG A 1 94 ? 13.942 -10.802 -5.568 1.00 98.50 94 ARG A N 1
ATOM 683 C CA . ARG A 1 94 ? 15.252 -11.210 -5.047 1.00 98.50 94 ARG A CA 1
ATOM 684 C C . ARG A 1 94 ? 15.107 -12.015 -3.747 1.00 98.50 94 ARG A C 1
ATOM 686 O O . ARG A 1 94 ? 15.064 -11.408 -2.674 1.00 98.50 94 ARG A O 1
ATOM 693 N N . PRO A 1 95 ? 15.082 -13.358 -3.821 1.00 98.56 95 PRO A N 1
ATOM 694 C CA . PRO A 1 95 ? 14.858 -14.217 -2.655 1.00 98.56 95 PRO A CA 1
ATOM 695 C C . PRO A 1 95 ? 15.906 -14.092 -1.539 1.00 98.56 95 PRO A C 1
ATOM 697 O O . PRO A 1 95 ? 15.592 -14.309 -0.371 1.00 98.56 95 PRO A O 1
ATOM 700 N N . ASP A 1 96 ? 17.141 -13.721 -1.876 1.00 98.12 96 ASP A N 1
ATOM 701 C CA . ASP A 1 96 ? 18.274 -13.567 -0.957 1.00 98.12 96 ASP A CA 1
ATOM 702 C C . ASP A 1 96 ? 18.443 -12.128 -0.422 1.00 98.12 96 ASP A C 1
ATOM 704 O O . ASP A 1 96 ? 19.444 -11.803 0.222 1.00 98.12 96 ASP A O 1
ATOM 708 N N . ASP A 1 97 ? 17.461 -11.242 -0.638 1.00 98.62 97 ASP A N 1
ATOM 709 C CA . ASP A 1 97 ? 17.534 -9.854 -0.181 1.00 98.62 97 ASP A CA 1
ATOM 710 C C . ASP A 1 97 ? 17.525 -9.741 1.355 1.00 98.62 97 ASP A C 1
ATOM 712 O O . ASP A 1 97 ? 16.484 -9.791 2.017 1.00 98.62 97 ASP A O 1
ATOM 716 N N . ALA A 1 98 ? 18.710 -9.528 1.934 1.00 98.50 98 ALA A N 1
ATOM 717 C CA . ALA A 1 98 ? 18.918 -9.519 3.382 1.00 98.50 98 ALA A CA 1
ATOM 718 C C . ALA A 1 98 ? 18.047 -8.494 4.134 1.00 98.50 98 ALA A C 1
ATOM 720 O O . ALA A 1 98 ? 17.592 -8.769 5.248 1.00 98.50 98 ALA A O 1
ATOM 721 N N . LEU A 1 99 ? 17.803 -7.311 3.555 1.00 98.44 99 LEU A N 1
ATOM 722 C CA . LEU A 1 99 ? 16.940 -6.299 4.170 1.00 98.44 99 LEU A CA 1
ATOM 723 C C . LEU A 1 99 ? 15.488 -6.789 4.232 1.00 98.44 99 LEU A C 1
ATOM 725 O O . LEU A 1 99 ? 14.864 -6.720 5.292 1.00 98.44 99 LEU A O 1
ATOM 729 N N . SER A 1 100 ? 14.972 -7.319 3.124 1.00 98.62 100 SER A N 1
ATOM 730 C CA . SER A 1 100 ? 13.593 -7.805 3.027 1.00 98.62 100 SER A CA 1
ATOM 731 C C . SER A 1 100 ? 13.353 -9.023 3.926 1.00 98.62 100 SER A C 1
ATOM 733 O O . SER A 1 100 ? 12.355 -9.053 4.646 1.00 98.62 100 SER A O 1
ATOM 735 N N . LEU A 1 101 ? 14.309 -9.957 4.018 1.00 98.81 101 LEU A N 1
ATOM 736 C CA . LEU A 1 101 ? 14.268 -11.072 4.981 1.00 98.81 101 LEU A CA 1
ATOM 737 C C . LEU A 1 101 ? 14.187 -10.578 6.436 1.00 98.81 101 LEU A C 1
ATOM 739 O O . LEU A 1 101 ? 13.368 -11.057 7.227 1.00 98.81 101 LEU A O 1
ATOM 743 N N . ARG A 1 102 ? 15.004 -9.581 6.806 1.00 98.75 102 ARG A N 1
ATOM 744 C CA . ARG A 1 102 ? 14.993 -8.986 8.156 1.00 98.75 102 ARG A CA 1
ATOM 745 C C . ARG A 1 102 ? 13.668 -8.292 8.468 1.00 98.75 102 ARG A C 1
ATOM 747 O O . ARG A 1 102 ? 13.166 -8.425 9.589 1.00 98.75 102 ARG A O 1
ATOM 754 N N . LEU A 1 103 ? 13.117 -7.552 7.506 1.00 98.62 103 LEU A N 1
ATOM 755 C CA . LEU A 1 103 ? 11.845 -6.843 7.652 1.00 98.62 103 LEU A CA 1
ATOM 756 C C . LEU A 1 103 ? 10.674 -7.821 7.772 1.00 98.62 103 LEU A C 1
ATOM 758 O O . LEU A 1 103 ? 9.864 -7.659 8.684 1.00 98.62 103 LEU A O 1
ATOM 762 N N . LEU A 1 104 ? 10.645 -8.885 6.965 1.00 98.69 104 LEU A N 1
ATOM 763 C CA . LEU A 1 104 ? 9.639 -9.943 7.063 1.00 98.69 104 LEU A CA 1
ATOM 764 C C . LEU A 1 104 ? 9.692 -10.650 8.426 1.00 98.69 104 LEU A C 1
ATOM 766 O O . LEU A 1 104 ? 8.676 -10.784 9.109 1.00 98.69 104 LEU A O 1
ATOM 770 N N . ALA A 1 105 ? 10.888 -11.026 8.889 1.00 98.56 105 ALA A N 1
ATOM 771 C CA . ALA A 1 105 ? 11.055 -11.640 10.205 1.00 98.56 105 ALA A CA 1
ATOM 772 C C . ALA A 1 105 ? 10.616 -10.703 11.346 1.00 98.5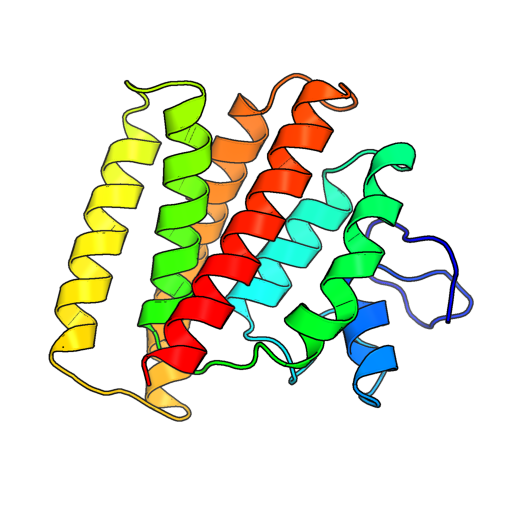6 105 ALA A C 1
ATOM 774 O O . ALA A 1 105 ? 10.065 -11.152 12.357 1.00 98.56 105 ALA A O 1
ATOM 775 N N . ARG A 1 106 ? 10.862 -9.394 11.208 1.00 98.25 106 ARG A N 1
ATOM 776 C CA . ARG A 1 106 ? 10.430 -8.381 12.179 1.00 98.25 106 ARG A CA 1
ATOM 777 C C . ARG A 1 106 ? 8.913 -8.204 12.180 1.00 98.25 106 ARG A C 1
ATOM 779 O O . ARG A 1 106 ? 8.345 -8.178 13.271 1.00 98.25 106 ARG A O 1
ATOM 786 N N . ALA A 1 107 ? 8.284 -8.145 11.008 1.00 97.62 107 ALA A N 1
ATOM 787 C CA . ALA A 1 107 ? 6.833 -8.100 10.867 1.00 97.62 107 ALA A CA 1
ATOM 788 C C . ALA A 1 107 ? 6.179 -9.305 11.556 1.00 97.62 107 ALA A C 1
ATOM 790 O O . ALA A 1 107 ? 5.361 -9.117 12.453 1.00 97.62 107 ALA A O 1
ATOM 791 N N . GLY A 1 108 ? 6.659 -10.526 11.292 1.00 96.94 108 GLY A N 1
ATOM 792 C CA . GLY A 1 108 ? 6.134 -11.732 11.941 1.00 96.94 108 GLY A CA 1
ATOM 793 C C . GLY A 1 108 ? 6.289 -11.735 13.470 1.00 96.94 108 GLY A C 1
ATOM 794 O O . GLY A 1 108 ? 5.395 -12.177 14.192 1.00 96.94 108 GLY A O 1
ATOM 795 N N . ARG A 1 109 ? 7.401 -11.208 14.010 1.00 96.69 109 ARG A N 1
ATOM 796 C CA . ARG A 1 109 ? 7.557 -11.033 15.471 1.00 96.69 109 ARG A CA 1
ATOM 797 C C . ARG A 1 109 ? 6.571 -10.012 16.035 1.00 96.69 109 ARG A C 1
ATOM 799 O O . ARG A 1 109 ? 6.021 -10.245 17.109 1.00 96.69 109 ARG A O 1
ATOM 806 N N . ALA A 1 110 ? 6.360 -8.898 15.337 1.00 94.06 110 ALA A N 1
ATOM 807 C CA . ALA A 1 110 ? 5.412 -7.875 15.755 1.00 94.06 110 ALA A CA 1
ATOM 808 C C . ALA A 1 110 ? 3.974 -8.408 15.735 1.00 94.06 110 ALA A C 1
ATOM 810 O O . ALA A 1 110 ? 3.260 -8.246 16.719 1.00 94.06 110 ALA A O 1
ATOM 811 N N . GLN A 1 111 ? 3.582 -9.135 14.689 1.00 92.31 111 GLN A N 1
ATOM 812 C CA . GLN A 1 111 ? 2.268 -9.773 14.606 1.00 92.31 111 GLN A CA 1
ATOM 813 C C . GLN A 1 111 ? 2.025 -10.749 15.756 1.00 92.31 111 GLN A C 1
ATOM 815 O O . GLN A 1 111 ? 1.009 -10.639 16.432 1.00 92.31 111 GLN A O 1
ATOM 820 N N . ARG A 1 112 ? 2.986 -11.636 16.061 1.00 93.25 112 ARG A N 1
ATOM 821 C CA . ARG A 1 112 ? 2.890 -12.553 17.217 1.00 93.25 112 ARG A CA 1
ATOM 822 C C . ARG A 1 112 ? 2.857 -11.834 18.564 1.00 93.25 112 ARG A C 1
ATOM 824 O O . ARG A 1 112 ? 2.297 -12.348 19.527 1.00 93.25 112 ARG A O 1
ATOM 831 N N . ARG A 1 113 ? 3.506 -10.672 18.671 1.00 91.88 113 ARG A N 1
ATOM 832 C CA . ARG A 1 113 ? 3.459 -9.851 19.885 1.00 91.88 113 ARG A CA 1
ATOM 833 C C . ARG A 1 113 ? 2.060 -9.270 20.078 1.00 91.88 113 ARG A C 1
ATOM 835 O O . ARG A 1 113 ? 1.511 -9.385 21.167 1.00 91.88 113 ARG A O 1
ATOM 842 N N . TRP A 1 114 ? 1.500 -8.669 19.032 1.00 89.44 114 TRP A N 1
ATOM 843 C CA . TRP A 1 114 ? 0.190 -8.021 19.082 1.00 89.44 114 TRP A CA 1
ATOM 844 C 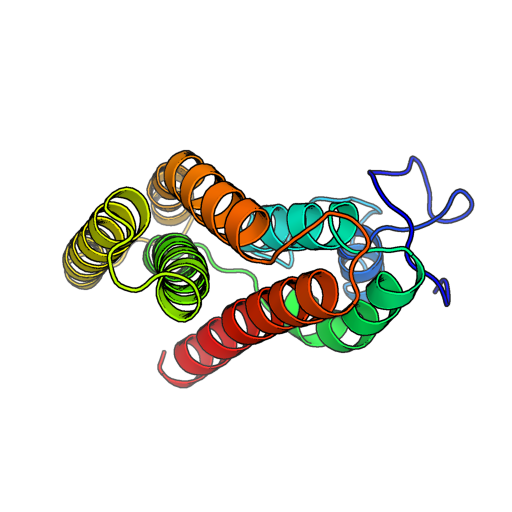C . TRP A 1 114 ? -0.977 -9.013 19.008 1.00 89.44 114 TRP A C 1
ATOM 846 O O . TRP A 1 114 ? -2.068 -8.691 19.445 1.00 89.44 114 TRP A O 1
ATOM 856 N N . SER A 1 115 ? -0.764 -10.259 18.577 1.00 86.75 115 SER A N 1
ATOM 857 C CA . SER A 1 115 ? -1.789 -11.307 18.689 1.00 86.75 115 SER A CA 1
ATOM 858 C C . SER A 1 115 ? -2.056 -11.733 20.137 1.00 86.75 115 SER A C 1
ATOM 860 O O . SER A 1 115 ? -3.083 -12.342 20.411 1.00 86.75 115 SER A O 1
ATOM 862 N N . ARG A 1 116 ? -1.137 -11.440 21.068 1.00 86.94 116 ARG A N 1
ATOM 863 C CA . ARG A 1 116 ? -1.285 -11.743 22.503 1.00 86.94 116 ARG A CA 1
ATOM 864 C C . ARG A 1 116 ? -1.941 -10.613 23.293 1.00 86.94 116 ARG A C 1
ATOM 866 O O . ARG A 1 116 ? -2.320 -10.824 24.437 1.00 86.94 116 ARG A O 1
ATOM 873 N N . VAL A 1 117 ? -2.019 -9.415 22.714 1.00 82.69 117 VAL A N 1
ATOM 874 C CA . VAL A 1 117 ? -2.552 -8.216 23.366 1.00 82.69 117 VAL A CA 1
ATOM 875 C C . VAL A 1 117 ? -3.423 -7.488 22.358 1.00 82.69 117 VAL A C 1
ATOM 877 O O . VAL A 1 117 ? -2.904 -6.868 21.432 1.00 82.69 117 VAL A O 1
ATOM 880 N N . ARG A 1 118 ? -4.743 -7.544 22.544 1.00 77.00 118 ARG A N 1
ATOM 881 C CA . ARG A 1 118 ? -5.670 -6.792 21.700 1.00 77.00 118 ARG A CA 1
ATOM 882 C C . ARG A 1 118 ? -5.582 -5.318 22.093 1.00 77.00 118 ARG A C 1
ATOM 884 O O . ARG A 1 118 ? -5.997 -4.944 23.183 1.00 77.00 118 ARG A O 1
ATOM 891 N N . LEU A 1 119 ? -4.972 -4.513 21.228 1.00 81.00 119 LEU A N 1
ATOM 892 C CA . LEU A 1 119 ? -4.993 -3.059 21.336 1.00 81.00 119 LEU A CA 1
ATOM 893 C C . LEU A 1 119 ? -5.963 -2.512 20.297 1.00 81.00 119 LEU A C 1
ATOM 895 O O . LEU A 1 119 ? -5.844 -2.833 19.116 1.00 81.00 119 LEU A O 1
ATOM 899 N N . ASP A 1 120 ? -6.878 -1.664 20.739 1.00 76.62 120 ASP A N 1
ATOM 900 C CA . ASP A 1 120 ? -7.809 -0.925 19.900 1.00 76.62 120 ASP A CA 1
ATOM 901 C C . ASP A 1 120 ? -7.705 0.585 20.176 1.00 76.62 120 ASP A C 1
ATOM 903 O O . ASP A 1 120 ? -6.829 1.065 20.912 1.00 76.62 120 ASP A O 1
ATOM 907 N N . GLY A 1 121 ? -8.544 1.356 19.482 1.00 86.19 121 GLY A N 1
ATOM 908 C CA . GLY A 1 121 ? -8.604 2.805 19.636 1.00 86.19 121 GLY A CA 1
ATOM 909 C C . GLY A 1 121 ? -7.246 3.491 19.447 1.00 86.19 121 GLY A C 1
ATOM 910 O O . GLY A 1 121 ? -6.460 3.153 18.559 1.00 86.19 121 GLY A O 1
ATOM 911 N N . THR A 1 122 ? -6.967 4.484 20.289 1.00 89.69 122 THR A N 1
ATOM 912 C CA . THR A 1 122 ? -5.742 5.295 20.213 1.00 89.69 122 THR A CA 1
ATOM 913 C C . THR A 1 122 ? -4.485 4.487 20.531 1.00 89.69 122 THR A C 1
ATOM 915 O O . THR A 1 122 ? -3.443 4.701 19.913 1.00 89.69 122 THR A O 1
ATOM 918 N N . ALA A 1 123 ? -4.561 3.537 21.468 1.00 89.75 123 ALA A N 1
ATOM 919 C CA . ALA A 1 123 ? -3.413 2.716 21.850 1.00 89.75 123 ALA A CA 1
ATOM 920 C C . ALA A 1 123 ? -2.976 1.800 20.698 1.00 89.75 123 ALA A C 1
ATOM 922 O O . ALA A 1 123 ? -1.780 1.697 20.409 1.00 89.75 123 ALA A O 1
ATOM 923 N N . GLY A 1 124 ? -3.948 1.190 20.013 1.00 90.88 124 GLY A N 1
ATOM 924 C CA . GLY A 1 124 ? -3.714 0.414 18.799 1.00 90.88 124 GLY A CA 1
ATOM 925 C C . GLY A 1 124 ? -3.115 1.273 17.686 1.00 90.88 124 GLY A C 1
ATOM 926 O O . GLY A 1 124 ? -2.052 0.943 17.158 1.00 90.88 124 GLY A O 1
ATOM 927 N N . LEU A 1 125 ? -3.700 2.445 17.422 1.00 88.88 125 LEU A N 1
ATOM 928 C CA . LEU A 1 125 ? -3.175 3.381 16.427 1.00 88.88 125 LEU A CA 1
ATOM 929 C C . LEU A 1 125 ? -1.704 3.744 16.698 1.00 88.88 125 LEU A C 1
ATOM 931 O O . LEU A 1 125 ? -0.849 3.551 15.833 1.00 88.88 125 LEU A O 1
ATOM 935 N N . VAL A 1 126 ? -1.376 4.199 17.912 1.00 91.88 126 VAL A N 1
ATOM 936 C CA . VAL A 1 126 ? -0.005 4.585 18.297 1.00 91.88 126 VAL A CA 1
ATOM 937 C C . VAL A 1 126 ? 0.966 3.408 18.194 1.00 91.88 126 VAL A C 1
ATOM 939 O O . VAL A 1 126 ? 2.104 3.565 17.743 1.00 91.88 126 VAL A O 1
ATOM 942 N N . ALA A 1 127 ? 0.542 2.207 18.589 1.00 91.75 127 ALA A N 1
ATOM 943 C CA . ALA A 1 127 ? 1.363 1.014 18.436 1.00 91.75 127 ALA A CA 1
ATOM 944 C C . ALA A 1 127 ? 1.586 0.645 16.957 1.00 91.75 127 ALA A C 1
ATOM 946 O O . ALA A 1 127 ? 2.698 0.237 16.606 1.00 91.75 127 ALA A O 1
ATOM 947 N N . GLY A 1 128 ? 0.582 0.845 16.099 1.00 91.56 128 GLY A N 1
ATOM 948 C CA . GLY A 1 128 ? 0.664 0.676 14.648 1.00 91.56 128 GLY A CA 1
ATOM 949 C C . GLY A 1 128 ? 1.622 1.662 13.975 1.00 91.56 128 GLY A C 1
ATOM 950 O O . GLY A 1 128 ? 2.387 1.257 13.102 1.00 91.56 128 GLY A O 1
ATOM 951 N N . LEU A 1 129 ? 1.693 2.916 14.440 1.00 91.62 129 LEU A N 1
ATOM 952 C CA . LEU A 1 129 ? 2.621 3.925 13.897 1.00 91.62 129 LEU A CA 1
ATOM 953 C C . LEU A 1 129 ? 4.095 3.493 13.967 1.00 91.62 129 LEU A C 1
ATOM 955 O O . LEU A 1 129 ? 4.903 3.898 13.132 1.00 91.62 129 LEU A O 1
ATOM 959 N N . ARG A 1 130 ? 4.461 2.604 14.902 1.00 93.00 130 ARG A N 1
ATOM 960 C CA . ARG A 1 130 ? 5.820 2.036 14.981 1.00 93.00 130 ARG A CA 1
ATOM 961 C C . ARG A 1 130 ? 6.199 1.185 13.764 1.00 93.00 130 ARG A C 1
ATOM 963 O O . ARG A 1 130 ? 7.384 0.924 13.567 1.00 93.00 130 ARG A O 1
ATOM 970 N N . ALA A 1 131 ? 5.229 0.743 12.964 1.00 95.69 131 ALA A N 1
ATOM 971 C CA . ALA A 1 131 ? 5.485 0.046 11.710 1.00 95.69 131 ALA A CA 1
ATOM 972 C C . ALA A 1 131 ? 5.920 1.002 10.586 1.00 95.69 131 ALA A C 1
ATOM 974 O O . ALA A 1 131 ? 6.602 0.551 9.671 1.00 95.69 131 ALA A O 1
ATOM 975 N N . LEU A 1 132 ? 5.597 2.303 10.649 1.00 94.50 132 LEU A N 1
ATOM 976 C CA . LEU A 1 132 ? 5.777 3.230 9.520 1.00 94.50 132 LEU A CA 1
ATOM 977 C C . LEU A 1 132 ? 7.218 3.309 8.986 1.00 94.50 132 LEU A C 1
ATOM 979 O O . LEU A 1 132 ? 7.386 3.158 7.779 1.00 94.50 132 LEU A O 1
ATOM 983 N N . PRO A 1 133 ? 8.279 3.442 9.810 1.00 96.44 133 PRO A N 1
ATOM 984 C CA . PRO A 1 133 ? 9.647 3.456 9.281 1.00 96.44 133 PRO A CA 1
ATOM 985 C C . PRO A 1 133 ? 10.018 2.148 8.570 1.00 96.44 133 PRO A C 1
ATOM 987 O O . PRO A 1 133 ? 10.758 2.145 7.587 1.00 96.44 133 PRO A O 1
ATOM 990 N N . HIS A 1 134 ? 9.486 1.022 9.052 1.00 98.06 134 HIS A N 1
ATOM 991 C CA . HIS A 1 134 ? 9.708 -0.292 8.455 1.00 98.06 134 HIS A CA 1
ATOM 992 C C . HIS A 1 134 ? 8.901 -0.481 7.175 1.00 98.06 134 HIS A C 1
ATOM 994 O O . HIS A 1 134 ? 9.416 -1.076 6.234 1.00 98.06 134 HIS A O 1
ATOM 1000 N N . LEU A 1 135 ? 7.680 0.052 7.126 1.00 98.31 135 LEU A N 1
ATOM 1001 C CA . LEU A 1 135 ? 6.843 0.059 5.935 1.00 98.31 135 LEU A CA 1
ATOM 1002 C C . LEU A 1 135 ? 7.501 0.886 4.834 1.00 98.31 135 LEU A C 1
ATOM 1004 O O . LEU A 1 135 ? 7.671 0.387 3.728 1.00 98.31 135 LEU A O 1
ATOM 1008 N N . THR A 1 136 ? 7.968 2.094 5.153 1.00 98.00 136 THR A N 1
ATOM 1009 C CA . THR A 1 136 ? 8.717 2.938 4.215 1.00 98.00 136 THR A CA 1
ATOM 1010 C C . THR A 1 136 ? 9.964 2.223 3.698 1.00 98.00 136 THR A C 1
ATOM 1012 O O . THR A 1 136 ? 10.193 2.194 2.491 1.00 98.00 136 THR A O 1
ATOM 1015 N N . ALA A 1 137 ? 10.749 1.591 4.577 1.00 98.31 137 ALA A N 1
ATOM 1016 C CA . ALA A 1 137 ? 11.936 0.841 4.167 1.00 98.31 137 ALA A CA 1
ATOM 1017 C C . ALA A 1 137 ? 11.594 -0.371 3.279 1.00 98.31 137 ALA A C 1
ATOM 1019 O O . ALA A 1 137 ? 12.242 -0.580 2.252 1.00 98.31 137 ALA A O 1
ATOM 1020 N N . ALA A 1 138 ? 10.575 -1.153 3.652 1.00 98.69 138 ALA A N 1
ATOM 1021 C CA . ALA A 1 138 ? 10.134 -2.326 2.902 1.00 98.69 138 ALA A CA 1
ATOM 1022 C C . ALA A 1 138 ? 9.605 -1.931 1.522 1.00 98.69 138 ALA A C 1
ATOM 1024 O O . ALA A 1 138 ? 10.016 -2.506 0.516 1.00 98.69 138 ALA A O 1
ATOM 1025 N N . PHE A 1 139 ? 8.745 -0.915 1.464 1.00 98.69 139 PHE A N 1
ATOM 1026 C CA . PHE A 1 139 ? 8.189 -0.413 0.217 1.00 98.69 139 PHE A CA 1
ATOM 1027 C C . PHE A 1 139 ? 9.268 0.193 -0.683 1.00 98.69 139 PHE A C 1
ATOM 1029 O O . PHE A 1 139 ? 9.322 -0.124 -1.868 1.00 98.69 139 PHE A O 1
ATOM 1036 N N . HIS A 1 140 ? 10.177 1.009 -0.138 1.00 98.38 140 HIS A N 1
ATOM 1037 C CA . HIS A 1 140 ? 11.294 1.545 -0.913 1.00 98.38 140 HIS A CA 1
ATOM 1038 C C . HIS A 1 140 ? 12.144 0.416 -1.502 1.00 98.38 140 HIS A C 1
ATOM 1040 O O . HIS A 1 140 ? 12.515 0.468 -2.676 1.00 98.38 140 HIS A O 1
ATOM 1046 N N . ARG A 1 141 ? 12.413 -0.642 -0.721 1.00 98.50 141 ARG A N 1
ATOM 1047 C CA . ARG A 1 141 ? 13.140 -1.804 -1.231 1.00 98.50 141 ARG A CA 1
ATOM 1048 C C . ARG A 1 141 ? 12.365 -2.492 -2.352 1.00 98.50 141 ARG A C 1
ATOM 1050 O O . ARG A 1 141 ? 12.939 -2.671 -3.421 1.00 98.50 141 ARG A O 1
ATOM 1057 N N . ALA A 1 142 ? 11.080 -2.787 -2.161 1.00 98.62 142 ALA A N 1
ATOM 1058 C CA . ALA A 1 142 ? 10.225 -3.371 -3.194 1.00 98.62 142 ALA A CA 1
ATOM 1059 C C . ALA A 1 142 ? 10.204 -2.524 -4.478 1.00 98.62 142 ALA A C 1
ATOM 1061 O O . ALA A 1 142 ? 10.403 -3.054 -5.566 1.00 98.62 142 ALA A O 1
ATOM 1062 N N . ALA A 1 143 ? 10.071 -1.201 -4.361 1.00 98.06 143 ALA A N 1
ATOM 1063 C CA . ALA A 1 143 ? 10.030 -0.284 -5.496 1.00 98.06 143 ALA A CA 1
ATOM 1064 C C . ALA A 1 143 ? 11.356 -0.192 -6.269 1.00 98.06 143 ALA A C 1
ATOM 1066 O O . ALA A 1 143 ? 11.333 0.001 -7.485 1.00 98.06 143 ALA A O 1
ATOM 1067 N N . VAL A 1 144 ? 12.497 -0.330 -5.584 1.00 97.62 144 VAL A N 1
ATOM 1068 C CA . VAL A 1 144 ? 13.821 -0.427 -6.225 1.00 97.62 144 VAL A CA 1
ATOM 1069 C C . VAL A 1 144 ? 13.965 -1.754 -6.972 1.00 97.62 144 VAL A C 1
ATOM 1071 O O . VAL A 1 144 ? 14.536 -1.788 -8.057 1.00 97.62 144 VAL A O 1
ATOM 1074 N N . LEU A 1 145 ? 13.445 -2.853 -6.416 1.00 98.12 145 LEU A N 1
ATOM 1075 C CA . LEU A 1 145 ? 13.539 -4.176 -7.046 1.00 98.12 145 LEU A CA 1
ATOM 1076 C C . LEU A 1 145 ? 12.506 -4.400 -8.141 1.00 98.12 145 LEU A C 1
ATOM 1078 O O . LEU A 1 145 ? 12.731 -5.214 -9.029 1.00 98.12 145 LEU A O 1
ATOM 1082 N N . ALA A 1 146 ? 11.415 -3.641 -8.130 1.00 97.69 146 ALA A N 1
ATOM 1083 C CA . ALA A 1 146 ? 10.372 -3.733 -9.135 1.00 97.69 146 ALA A CA 1
ATOM 1084 C C . ALA A 1 146 ? 10.880 -3.428 -10.559 1.00 97.69 146 ALA A C 1
ATOM 1086 O O . ALA A 1 146 ? 10.277 -3.904 -11.517 1.00 97.69 146 ALA A O 1
ATOM 1087 N N . GLY A 1 147 ? 12.007 -2.728 -10.719 1.00 95.88 147 GLY A N 1
ATOM 1088 C CA . GLY A 1 147 ? 12.680 -2.523 -12.005 1.00 95.88 147 GLY A CA 1
ATOM 1089 C C . GLY A 1 147 ? 13.012 -1.054 -12.279 1.00 95.88 147 GLY A C 1
ATOM 1090 O O . GLY A 1 147 ? 12.947 -0.227 -11.365 1.00 95.88 147 GLY A O 1
ATOM 1091 N N . PRO A 1 148 ? 13.363 -0.704 -13.529 1.00 95.69 148 PRO A N 1
ATOM 1092 C CA . PRO A 1 148 ? 13.604 0.679 -13.937 1.00 95.69 148 PRO A CA 1
ATOM 1093 C C . PRO A 1 148 ? 12.342 1.544 -13.825 1.00 95.69 148 PRO A C 1
ATOM 1095 O O . PRO A 1 148 ? 11.237 1.095 -14.148 1.00 95.69 148 PRO A O 1
ATOM 1098 N N . VAL A 1 149 ? 12.499 2.796 -13.387 1.00 92.81 149 VAL A N 1
ATOM 1099 C CA . VAL A 1 149 ? 11.400 3.776 -13.325 1.00 92.81 149 VAL A CA 1
ATOM 1100 C C . VAL A 1 149 ? 10.797 3.966 -14.719 1.00 92.81 149 VAL A C 1
ATOM 1102 O O . VAL A 1 149 ? 11.528 4.101 -15.694 1.00 92.81 149 VAL A O 1
ATOM 1105 N N . GLY A 1 150 ? 9.464 3.946 -14.808 1.00 89.00 150 GLY A N 1
ATOM 1106 C CA . GLY A 1 150 ? 8.729 4.073 -16.071 1.00 89.00 150 GLY A CA 1
ATOM 1107 C C . GLY A 1 150 ? 8.612 2.785 -16.893 1.00 89.00 150 GLY A C 1
ATOM 1108 O O . GLY A 1 150 ? 7.947 2.797 -17.924 1.00 89.00 150 GLY A O 1
ATOM 1109 N N . SER A 1 151 ? 9.219 1.671 -16.461 1.00 96.06 151 SER A N 1
ATOM 1110 C CA . SER A 1 151 ? 9.026 0.385 -17.144 1.00 96.06 151 SER A CA 1
ATOM 1111 C C . SER A 1 151 ? 7.654 -0.234 -16.817 1.00 96.06 151 SER A C 1
ATOM 1113 O O . SER A 1 151 ? 7.261 -0.236 -15.645 1.00 96.06 151 SER A O 1
ATOM 1115 N N . PRO A 1 152 ? 6.948 -0.830 -17.801 1.00 96.62 152 PRO A N 1
ATOM 1116 C CA . PRO A 1 152 ? 5.665 -1.499 -17.564 1.00 96.62 152 PRO A CA 1
ATOM 1117 C C . PRO A 1 152 ? 5.741 -2.595 -16.496 1.00 96.62 152 PRO A C 1
ATOM 1119 O O . PRO A 1 152 ? 4.869 -2.692 -15.642 1.00 96.62 152 PRO A O 1
ATOM 1122 N N . GLN A 1 153 ? 6.833 -3.364 -16.470 1.00 96.38 153 GLN A N 1
ATOM 1123 C CA . GLN A 1 153 ? 7.033 -4.442 -15.496 1.00 96.38 153 GLN A CA 1
ATOM 1124 C C . GLN A 1 153 ? 7.131 -3.911 -14.064 1.00 96.38 153 GLN A C 1
ATOM 1126 O O . GLN A 1 153 ? 6.685 -4.562 -13.117 1.00 96.38 153 GLN A O 1
ATOM 1131 N N . ARG A 1 154 ? 7.731 -2.729 -13.888 1.00 97.56 154 ARG A N 1
ATOM 1132 C CA . ARG A 1 154 ? 7.788 -2.070 -12.586 1.00 97.56 154 ARG A CA 1
ATOM 1133 C C . ARG A 1 154 ? 6.407 -1.604 -12.152 1.00 97.56 154 ARG A C 1
ATOM 1135 O O . ARG A 1 154 ? 6.057 -1.791 -10.990 1.00 97.56 154 ARG A O 1
ATOM 1142 N N . ASP A 1 155 ? 5.645 -1.018 -13.068 1.00 97.94 155 ASP A N 1
ATOM 1143 C CA . ASP A 1 155 ? 4.274 -0.597 -12.799 1.00 97.94 155 ASP A CA 1
ATOM 1144 C C . ASP A 1 155 ? 3.391 -1.786 -12.412 1.00 97.94 155 ASP A C 1
ATOM 1146 O O . ASP A 1 155 ? 2.720 -1.727 -11.387 1.00 97.94 155 ASP A O 1
ATOM 1150 N N . ASP A 1 156 ? 3.467 -2.895 -13.153 1.00 98.12 156 ASP A N 1
ATOM 1151 C CA . ASP A 1 156 ? 2.722 -4.122 -12.854 1.00 98.12 156 ASP A CA 1
ATOM 1152 C C . ASP A 1 156 ? 3.004 -4.636 -11.443 1.00 98.12 156 ASP A C 1
ATOM 1154 O O . ASP A 1 156 ? 2.077 -4.965 -10.706 1.00 98.12 156 ASP A O 1
ATOM 1158 N N . ARG A 1 157 ? 4.275 -4.645 -11.028 1.00 98.31 157 ARG A N 1
ATOM 1159 C CA . ARG A 1 157 ? 4.672 -5.083 -9.683 1.00 98.31 157 ARG A CA 1
ATOM 1160 C C . ARG A 1 157 ? 4.188 -4.141 -8.585 1.00 98.31 157 ARG A C 1
ATOM 1162 O O . ARG A 1 157 ? 3.819 -4.611 -7.515 1.00 98.31 157 ARG A O 1
ATOM 1169 N N . LEU A 1 158 ? 4.202 -2.828 -8.816 1.00 98.44 158 LEU A N 1
ATOM 1170 C CA . LEU A 1 158 ? 3.727 -1.853 -7.829 1.00 98.44 158 LEU A CA 1
ATOM 1171 C C . LEU A 1 158 ? 2.202 -1.849 -7.702 1.00 98.44 158 LEU A C 1
ATOM 1173 O O . LEU A 1 158 ? 1.695 -1.745 -6.587 1.00 98.44 158 LEU A O 1
ATOM 1177 N N . VAL A 1 159 ? 1.485 -1.998 -8.819 1.00 98.25 159 VAL A N 1
ATOM 1178 C CA . VAL A 1 159 ? 0.027 -2.167 -8.822 1.00 98.25 159 VAL A CA 1
ATOM 1179 C C . VAL A 1 159 ? -0.339 -3.470 -8.106 1.00 98.25 159 VAL A C 1
ATOM 1181 O O . VAL A 1 159 ? -1.138 -3.437 -7.175 1.00 98.25 159 VAL A O 1
ATOM 1184 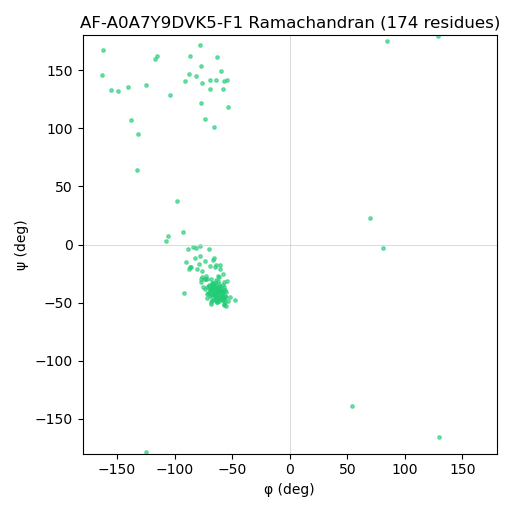N N . ALA A 1 160 ? 0.305 -4.591 -8.453 1.00 98.00 160 ALA A N 1
ATOM 1185 C CA . ALA A 1 160 ? 0.080 -5.881 -7.795 1.00 98.00 160 ALA A CA 1
ATOM 1186 C C . ALA A 1 160 ? 0.369 -5.835 -6.285 1.00 98.00 160 ALA A C 1
ATOM 1188 O O . ALA A 1 160 ? -0.409 -6.363 -5.500 1.00 98.00 160 ALA A O 1
ATOM 1189 N N . LEU A 1 161 ? 1.429 -5.136 -5.862 1.00 98.44 161 LEU A N 1
ATOM 1190 C CA . LEU A 1 161 ? 1.738 -4.945 -4.442 1.00 98.44 161 LEU A CA 1
ATOM 1191 C C . LEU A 1 161 ? 0.589 -4.259 -3.692 1.00 98.44 161 LEU A C 1
ATOM 1193 O O . LEU A 1 161 ? 0.287 -4.645 -2.563 1.00 98.44 161 LEU A O 1
ATOM 1197 N N . LEU A 1 162 ? -0.044 -3.239 -4.287 1.00 98.31 162 LEU A N 1
ATOM 1198 C CA . LEU A 1 162 ? -1.170 -2.566 -3.640 1.00 98.31 162 LEU A CA 1
ATOM 1199 C C . LEU A 1 162 ? -2.426 -3.445 -3.616 1.00 98.31 162 LEU A C 1
ATOM 1201 O O . LEU A 1 162 ? -3.116 -3.444 -2.601 1.00 98.31 162 LEU A O 1
ATOM 1205 N N . HIS A 1 163 ? -2.680 -4.230 -4.669 1.00 97.56 163 HIS A N 1
ATOM 1206 C CA . HIS A 1 163 ? -3.724 -5.261 -4.643 1.00 97.56 163 HIS A CA 1
ATOM 1207 C C . HIS A 1 163 ? -3.493 -6.251 -3.494 1.00 97.56 163 HIS A C 1
ATOM 1209 O O . HIS A 1 163 ? -4.367 -6.407 -2.650 1.00 97.56 163 HIS A O 1
ATOM 1215 N N . ASP A 1 164 ? -2.288 -6.817 -3.366 1.00 97.00 164 ASP A N 1
ATOM 1216 C CA . ASP A 1 164 ? -1.952 -7.732 -2.268 1.00 97.00 164 ASP A CA 1
ATOM 1217 C C . ASP A 1 164 ? -2.173 -7.086 -0.888 1.00 97.00 164 ASP A C 1
ATOM 1219 O O . ASP A 1 164 ? -2.636 -7.738 0.051 1.00 97.00 164 ASP A O 1
ATOM 1223 N N . ALA A 1 165 ? -1.842 -5.799 -0.747 1.00 96.50 165 ALA A N 1
ATOM 1224 C CA . ALA A 1 165 ? -2.038 -5.053 0.492 1.00 96.50 165 ALA A CA 1
ATOM 1225 C C . ALA A 1 165 ? -3.523 -4.874 0.852 1.00 96.50 165 ALA A C 1
ATOM 1227 O O . ALA A 1 165 ? -3.871 -4.967 2.032 1.00 96.50 165 ALA A O 1
ATOM 1228 N N . VAL A 1 166 ? -4.381 -4.637 -0.143 1.00 95.12 166 VAL A N 1
ATOM 1229 C CA . VAL A 1 166 ? -5.839 -4.535 0.023 1.00 95.12 166 VAL A CA 1
ATOM 1230 C C . VAL A 1 166 ? -6.450 -5.913 0.305 1.00 95.12 166 VAL A C 1
ATOM 1232 O O . VAL A 1 166 ? -7.175 -6.069 1.282 1.00 95.12 166 VAL A O 1
ATOM 1235 N N . ASP A 1 167 ? -6.067 -6.948 -0.438 1.00 90.25 167 ASP A N 1
ATOM 1236 C CA . ASP A 1 167 ? -6.604 -8.305 -0.281 1.00 90.25 167 ASP A CA 1
ATOM 1237 C C . ASP A 1 167 ? -6.304 -8.906 1.097 1.00 90.25 167 ASP A C 1
ATOM 1239 O O . ASP A 1 167 ? -7.122 -9.607 1.701 1.00 90.25 167 ASP A O 1
ATOM 1243 N N . VAL A 1 168 ? -5.097 -8.666 1.626 1.00 83.38 168 VAL A N 1
ATOM 1244 C CA . VAL A 1 168 ? -4.766 -9.110 2.986 1.00 83.38 168 VAL A CA 1
ATOM 1245 C C . VAL A 1 168 ? -5.674 -8.427 4.013 1.00 83.38 168 VAL A C 1
ATOM 1247 O O . VAL A 1 168 ? -6.027 -9.039 5.024 1.00 83.38 168 VAL A O 1
ATOM 1250 N N . ARG A 1 169 ? -6.103 -7.190 3.746 1.00 78.50 169 ARG A N 1
ATOM 1251 C CA . ARG A 1 169 ? -6.990 -6.451 4.643 1.00 78.50 169 ARG A CA 1
ATOM 1252 C C . ARG A 1 169 ? -8.402 -6.997 4.655 1.00 78.50 169 ARG A C 1
ATOM 1254 O O . ARG A 1 169 ? -8.955 -7.164 5.741 1.00 78.50 169 ARG A O 1
ATOM 1261 N N . GLU A 1 170 ? -8.931 -7.337 3.490 1.00 75.06 170 GLU A N 1
ATOM 1262 C CA . GLU A 1 170 ? -10.248 -7.960 3.366 1.00 75.06 170 GLU A CA 1
ATOM 1263 C C . GLU A 1 170 ? -10.298 -9.321 4.072 1.00 75.06 170 GLU A C 1
ATOM 1265 O O . GLU A 1 170 ? -11.210 -9.580 4.857 1.00 75.06 170 GLU A O 1
ATOM 1270 N N . ARG A 1 171 ? -9.272 -10.167 3.896 1.00 73.50 171 ARG A N 1
ATOM 1271 C CA . ARG A 1 171 ? -9.200 -11.475 4.577 1.00 73.50 171 ARG A CA 1
ATOM 1272 C C . ARG A 1 171 ? -9.198 -11.361 6.098 1.00 73.50 171 ARG A C 1
ATOM 1274 O O . ARG A 1 171 ? -9.825 -12.166 6.779 1.00 73.50 171 ARG A O 1
ATOM 1281 N N . GLU A 1 172 ? -8.487 -10.378 6.636 1.00 68.00 172 GLU A N 1
ATOM 1282 C CA . GLU A 1 172 ? -8.468 -10.132 8.077 1.00 68.00 172 GLU A CA 1
ATOM 1283 C C . GLU A 1 172 ? -9.790 -9.549 8.602 1.00 68.00 172 GLU A C 1
ATOM 1285 O O . GLU A 1 172 ? -10.126 -9.810 9.752 1.00 68.00 172 GLU A O 1
ATOM 1290 N N . ALA A 1 173 ? -10.539 -8.794 7.789 1.00 60.22 173 ALA A N 1
ATOM 1291 C CA . ALA A 1 173 ? -11.863 -8.293 8.163 1.00 60.22 173 ALA A CA 1
ATOM 1292 C C . ALA A 1 173 ? -12.914 -9.416 8.226 1.00 60.22 173 ALA A C 1
ATOM 1294 O O . ALA A 1 173 ? -13.762 -9.400 9.108 1.00 60.22 173 ALA A O 1
ATOM 1295 N N . VAL A 1 174 ? -12.832 -10.414 7.336 1.00 59.00 174 VAL A N 1
ATOM 1296 C CA . VAL A 1 174 ? -13.726 -11.591 7.338 1.00 59.00 174 VAL A CA 1
ATOM 1297 C C . VAL A 1 174 ? -13.413 -12.562 8.487 1.00 59.00 174 VAL A C 1
ATOM 1299 O O . VAL A 1 174 ? -14.288 -13.296 8.935 1.00 59.00 174 VAL A O 1
ATOM 1302 N N . ALA A 1 175 ? -12.165 -12.591 8.961 1.00 56.72 175 ALA A N 1
ATOM 1303 C CA . ALA A 1 175 ? -11.720 -13.487 10.030 1.00 56.72 175 ALA A CA 1
ATOM 1304 C C . ALA A 1 175 ? -11.911 -12.928 11.459 1.00 56.72 175 ALA A C 1
ATOM 1306 O O . ALA A 1 175 ? -11.564 -13.624 12.419 1.00 56.72 175 ALA A O 1
ATOM 1307 N N . ALA A 1 176 ? -12.378 -11.683 11.602 1.00 55.59 176 ALA A N 1
ATOM 1308 C CA . ALA A 1 176 ? -12.548 -10.967 12.872 1.00 55.59 176 ALA A CA 1
ATOM 1309 C C . ALA A 1 176 ? -13.991 -11.026 13.389 1.00 55.59 176 ALA A C 1
ATOM 1311 O O . ALA A 1 176 ? -14.136 -11.018 14.635 1.00 55.59 176 ALA A O 1
#

Secondary structure (DSSP, 8-state):
--SS--SS--SSTTS---HHHHHHHHTTPPS-SS-TTS-HHHHHHHHHHHHHS-HHHHGGGGGGHHHHTT-----HHHHHHHHHHHHHHHHHH-TT-HHHHHHHHHHHHHHHHHTTS---HHHHHHHHHTTHHHHHHHHHHHHHHT-STT-HHHHHHHHHHHHHHHHHHHHHHHT-

Organism: NCBI:txid663602

pLDDT: mean 93.1, std 8.46, range [55.59, 98.81]

Nearest PDB structures (foldseek):
  6w2v-assembly1_A  TM=2.679E-01  e=1.101E+00  synthetic construct
  1ory-assembly1_A  TM=3.202E-01  e=3.870E+00  Aquifex aeolicus VF5
  1orj-assembly2_B  TM=2.722E-01  e=5.428E+00  Aquifex aeolicus VF5

Sequence (176 aa):
MTDRLTRGAHSDAETGTCLMEQVALAAGEPFSDRPRCTSPALAALAAQVNDRVSDRARDRLLPLVPALAGADSRDPRAAWELVAVCARAALAVRPDDALSLRLLARAGRAQRRWSRVRLDGTAGLVAGLRALPHLTAAFHRAAVLAGPVGSPQRDDRLVALLHDAVDVREREAVAA

Solvent-accessible surface area (backbone atoms only — not comparable to full-atom values): 9285 Å² total; per-residue (Å²): 133,79,94,57,51,43,69,61,83,66,98,46,77,89,85,38,34,23,66,36,26,50,21,9,53,74,62,72,45,74,84,30,66,71,34,79,44,23,17,70,60,57,37,54,49,52,48,54,41,43,52,67,33,39,75,85,49,31,50,74,51,58,82,48,32,70,62,44,37,66,43,52,61,35,43,32,45,61,34,26,47,47,19,28,47,26,10,49,56,25,31,76,71,38,78,82,42,65,67,33,54,52,46,31,57,49,22,54,52,51,38,61,54,44,72,78,47,93,46,54,64,70,64,6,37,59,58,19,55,71,29,48,71,52,30,53,51,22,40,53,50,21,57,60,60,35,45,61,89,81,37,69,66,21,30,53,48,48,53,49,50,52,49,54,49,50,53,56,50,52,56,54,62,77,74,105

Radius of gyration: 15.67 Å; Cα contacts (8 Å, |Δi|>4): 282; chains: 1; bounding box: 37×36×41 Å

Foldseek 3Di:
DDLFADADADPDPVVHHHLQQLLCVVLVHPRDLQHQLAQNLLSVLSNVLLNQADRVLNSVCNVCSVLRSNHHDLALLLLLVLLLLLLVLLCVLPVPPPLSVVSNVVSVVLNVVSVVPPDDDPRSNVSNVVSNVSSVVSNVSSLVSQDDRHDPSSSVSSSVSSVVSSVVSVVVVVVD

Mean predicted aligned error: 3.71 Å